Protein AF-A0A3M1EUX2-F1 (afdb_monomer_lite)

Structure (mmCIF, N/CA/C/O backbone):
data_AF-A0A3M1EUX2-F1
#
_entry.id   AF-A0A3M1EUX2-F1
#
loop_
_atom_site.group_PDB
_atom_site.id
_atom_site.type_symbol
_atom_site.label_atom_id
_atom_site.label_alt_id
_atom_site.label_comp_id
_atom_site.label_asym_id
_atom_site.label_entity_id
_atom_site.label_seq_id
_atom_site.pdbx_PDB_ins_code
_atom_site.Cartn_x
_atom_site.Cartn_y
_atom_site.Cartn_z
_atom_site.occupancy
_atom_site.B_iso_or_equiv
_atom_site.auth_seq_id
_atom_site.auth_comp_id
_atom_site.auth_asym_id
_atom_site.auth_atom_id
_atom_site.pdbx_PDB_model_num
ATOM 1 N N . PRO A 1 1 ? -16.043 1.980 -16.896 1.00 49.72 1 PRO A N 1
ATOM 2 C CA . PRO A 1 1 ? -15.444 1.848 -15.541 1.00 49.72 1 PRO A CA 1
ATOM 3 C C . PRO A 1 1 ? -15.879 3.029 -14.653 1.00 49.72 1 PRO A C 1
ATOM 5 O O . PRO A 1 1 ? -15.542 4.163 -14.964 1.00 49.72 1 PRO A O 1
ATOM 8 N N . GLY A 1 2 ? -16.741 2.784 -13.657 1.00 65.06 2 GLY A N 1
ATOM 9 C CA . GLY A 1 2 ? -17.619 3.821 -13.081 1.00 65.06 2 GLY A CA 1
ATOM 10 C C . GLY A 1 2 ? -17.252 4.388 -11.704 1.00 65.06 2 GLY A C 1
ATOM 11 O O . GLY A 1 2 ? -17.966 5.261 -11.226 1.00 65.06 2 GLY A O 1
ATOM 12 N N . MET A 1 3 ? -16.179 3.926 -11.053 1.00 67.62 3 MET A N 1
ATOM 13 C CA . MET A 1 3 ? -15.786 4.402 -9.718 1.00 67.62 3 MET A CA 1
ATOM 14 C C . MET A 1 3 ? -14.346 4.917 -9.729 1.00 67.62 3 MET A C 1
ATOM 16 O O . MET A 1 3 ? -13.451 4.255 -10.252 1.00 67.62 3 MET A O 1
ATOM 20 N N . LYS A 1 4 ? -14.127 6.103 -9.150 1.00 73.19 4 LYS A N 1
ATOM 21 C CA . LYS A 1 4 ? -12.792 6.677 -8.936 1.00 73.19 4 LYS A CA 1
ATOM 22 C C . LYS A 1 4 ? -12.108 5.965 -7.765 1.00 73.19 4 LYS A C 1
ATOM 24 O O . LYS A 1 4 ? -12.774 5.650 -6.780 1.00 73.19 4 LYS A O 1
ATOM 29 N N . GLY A 1 5 ? -10.790 5.768 -7.836 1.00 73.50 5 GLY A N 1
ATOM 30 C CA . GLY A 1 5 ? -10.021 5.106 -6.770 1.00 73.50 5 GLY A CA 1
ATOM 31 C C . GLY A 1 5 ? -10.184 5.765 -5.393 1.00 73.50 5 GLY A C 1
ATOM 32 O O . GLY A 1 5 ? -10.262 5.073 -4.386 1.00 73.50 5 GLY A O 1
ATOM 33 N N . THR A 1 6 ? -10.352 7.087 -5.350 1.00 74.00 6 THR A N 1
ATOM 34 C CA . THR A 1 6 ? -10.600 7.846 -4.113 1.00 74.00 6 THR A CA 1
ATOM 35 C C . THR A 1 6 ? -11.945 7.526 -3.455 1.00 74.00 6 THR A C 1
ATOM 37 O O . THR A 1 6 ? -12.022 7.445 -2.233 1.00 74.00 6 THR A O 1
ATOM 40 N N . GLU A 1 7 ? -13.002 7.286 -4.237 1.00 79.62 7 GLU A N 1
ATOM 41 C CA . GLU A 1 7 ? -14.322 6.922 -3.701 1.00 79.62 7 GLU A CA 1
ATOM 42 C C . GLU A 1 7 ? -14.318 5.500 -3.125 1.00 79.62 7 GLU A C 1
ATOM 44 O O . GLU A 1 7 ? -14.947 5.247 -2.098 1.00 79.62 7 GLU A O 1
ATOM 49 N N . LEU A 1 8 ? -13.564 4.581 -3.739 1.00 83.12 8 LEU A N 1
ATOM 50 C CA . LEU A 1 8 ? -13.353 3.244 -3.185 1.00 83.12 8 LEU A CA 1
ATOM 51 C C . LEU A 1 8 ? -12.646 3.318 -1.828 1.00 83.12 8 LEU A C 1
ATOM 53 O O . LEU A 1 8 ? -13.086 2.676 -0.878 1.00 83.12 8 LEU A O 1
ATOM 57 N N . VAL A 1 9 ? -11.584 4.120 -1.724 1.00 81.69 9 VAL A N 1
ATOM 58 C CA . VAL A 1 9 ? -10.848 4.288 -0.465 1.00 81.69 9 VAL A CA 1
ATOM 59 C C . VAL A 1 9 ? -11.731 4.890 0.619 1.00 81.69 9 VAL A C 1
ATOM 61 O O . VAL A 1 9 ? -11.723 4.389 1.741 1.00 81.69 9 VAL A O 1
ATOM 64 N N . ARG A 1 10 ? -12.534 5.909 0.285 1.00 82.69 10 ARG A N 1
ATOM 65 C CA . ARG A 1 10 ? -13.480 6.519 1.228 1.00 82.69 10 ARG A CA 1
ATOM 66 C C . ARG A 1 10 ? -14.410 5.462 1.828 1.00 82.69 10 ARG A C 1
ATOM 68 O O . ARG A 1 10 ? -14.465 5.332 3.045 1.00 82.69 10 ARG A O 1
ATOM 75 N N . ARG A 1 11 ? -15.050 4.648 0.981 1.00 87.25 11 ARG A N 1
ATOM 76 C CA . ARG A 1 11 ? -15.944 3.562 1.421 1.00 87.25 11 ARG A CA 1
ATOM 77 C C . ARG A 1 11 ? -15.218 2.483 2.215 1.00 87.25 11 ARG A C 1
ATOM 79 O O . ARG A 1 11 ? -15.750 1.975 3.193 1.00 87.25 11 ARG A O 1
ATOM 86 N N . LEU A 1 12 ? -14.005 2.125 1.805 1.00 85.06 12 LEU A N 1
ATOM 87 C CA . LEU A 1 12 ? -13.213 1.111 2.493 1.00 85.06 12 LEU A CA 1
ATOM 88 C C . LEU A 1 12 ? -12.824 1.572 3.900 1.00 85.06 12 LEU A C 1
ATOM 90 O O . LEU A 1 12 ? -12.902 0.780 4.830 1.00 85.06 12 LEU A O 1
ATOM 94 N N . LYS A 1 13 ? -12.481 2.852 4.077 1.00 81.56 13 LYS A N 1
ATOM 95 C CA . LYS A 1 13 ? -12.184 3.442 5.389 1.00 81.56 13 LYS A CA 1
ATOM 96 C C . LYS A 1 13 ? -13.412 3.564 6.295 1.00 81.56 13 LYS A C 1
ATOM 98 O O . LYS A 1 13 ? -13.242 3.534 7.508 1.00 81.56 13 LYS A O 1
ATOM 103 N N . GLU A 1 14 ? -14.621 3.665 5.738 1.00 88.38 14 GLU A N 1
ATOM 104 C CA . GLU A 1 14 ? -15.869 3.620 6.520 1.00 88.38 14 GLU A CA 1
ATOM 105 C C . GLU A 1 14 ? -16.130 2.230 7.125 1.00 88.38 14 GLU A C 1
ATOM 107 O O . GLU A 1 14 ? -16.721 2.135 8.196 1.00 88.38 14 GLU A O 1
ATOM 112 N N . ILE A 1 15 ? -15.689 1.159 6.454 1.00 92.00 15 ILE A N 1
ATOM 113 C CA . ILE A 1 15 ? -15.945 -0.230 6.872 1.00 92.00 15 ILE A CA 1
ATOM 114 C C . ILE A 1 15 ? -14.756 -0.808 7.658 1.00 92.00 15 ILE A C 1
ATOM 116 O O . ILE A 1 15 ? -14.948 -1.474 8.670 1.00 92.00 15 ILE A O 1
ATOM 120 N N . HIS A 1 16 ? -13.535 -0.540 7.198 1.00 86.19 16 HIS A N 1
ATOM 121 C CA . HIS A 1 16 ? -12.277 -1.035 7.755 1.00 86.19 16 HIS A CA 1
ATOM 122 C C . HIS A 1 16 ? -11.253 0.107 7.846 1.00 86.19 16 HIS A C 1
ATOM 124 O O . HIS A 1 16 ? -10.350 0.207 6.999 1.00 86.19 16 HIS A O 1
ATOM 130 N N . PRO A 1 17 ? -11.373 0.998 8.848 1.00 82.50 17 PRO A N 1
ATOM 131 C CA . PRO A 1 17 ? -10.479 2.146 9.011 1.00 82.50 17 PRO A CA 1
ATOM 132 C C . PRO A 1 17 ? -9.000 1.747 9.155 1.00 82.50 17 PRO A C 1
ATOM 134 O O . PRO A 1 17 ? -8.118 2.515 8.760 1.00 82.50 17 PRO A O 1
ATOM 137 N N . GLU A 1 18 ? -8.724 0.536 9.644 1.00 82.50 18 GLU A N 1
ATOM 138 C CA . GLU A 1 18 ? -7.396 -0.061 9.802 1.00 82.50 18 GLU A CA 1
ATOM 139 C C . GLU A 1 18 ? -6.737 -0.516 8.494 1.00 82.50 18 GLU A C 1
ATOM 141 O O . GLU A 1 18 ? -5.551 -0.851 8.495 1.00 82.50 18 GLU A O 1
ATOM 146 N N . THR A 1 19 ? -7.482 -0.550 7.383 1.00 84.50 19 THR A N 1
ATOM 147 C CA . THR A 1 19 ? -6.930 -0.983 6.097 1.00 84.50 19 THR A CA 1
ATOM 148 C C . THR A 1 19 ? -5.948 0.053 5.578 1.00 84.50 19 THR A C 1
ATOM 150 O O . THR A 1 19 ? -6.309 1.211 5.346 1.00 84.50 19 THR A O 1
ATOM 153 N N . GLU A 1 20 ? -4.706 -0.361 5.363 1.00 85.00 20 GLU A N 1
ATOM 154 C CA . GLU A 1 20 ? -3.702 0.492 4.748 1.00 85.00 20 GLU A CA 1
ATOM 155 C C . GLU A 1 20 ? -3.878 0.569 3.227 1.00 85.00 20 GLU A C 1
ATOM 157 O O . GLU A 1 20 ? -4.224 -0.411 2.567 1.00 85.00 20 GLU A O 1
ATOM 162 N N . ILE A 1 21 ? -3.611 1.748 2.666 1.00 83.50 21 ILE A N 1
ATOM 163 C CA . ILE A 1 21 ? -3.859 2.060 1.258 1.00 83.50 21 ILE A CA 1
ATOM 164 C C . ILE A 1 21 ? -2.542 2.426 0.577 1.00 83.50 21 ILE A C 1
ATOM 166 O O . ILE A 1 21 ? -1.780 3.246 1.089 1.00 83.50 21 ILE A O 1
ATOM 170 N N . LEU A 1 22 ? -2.294 1.834 -0.593 1.00 85.56 22 LEU A N 1
ATOM 171 C CA . LEU A 1 22 ? -1.203 2.193 -1.495 1.00 85.56 22 LEU A CA 1
ATOM 172 C C . LEU A 1 22 ? -1.800 2.595 -2.847 1.00 85.56 22 LEU A C 1
ATOM 174 O O . LEU A 1 22 ? -2.353 1.760 -3.562 1.00 85.56 22 LEU A O 1
ATOM 178 N N . TYR A 1 23 ? -1.690 3.874 -3.192 1.00 81.12 23 TYR A N 1
ATOM 179 C CA . TYR A 1 23 ? -2.158 4.406 -4.467 1.00 81.12 23 TYR A CA 1
ATOM 180 C C . TYR A 1 23 ? -1.160 4.111 -5.589 1.00 81.12 23 TYR A C 1
ATOM 182 O O . TYR A 1 23 ? 0.053 4.140 -5.391 1.00 81.12 23 TYR A O 1
ATOM 190 N N . MET A 1 24 ? -1.670 3.863 -6.792 1.00 82.00 24 MET A N 1
ATOM 191 C CA . MET A 1 24 ? -0.860 3.718 -8.001 1.00 82.00 24 MET A CA 1
ATOM 192 C C . MET A 1 24 ? -1.154 4.900 -8.917 1.00 82.00 24 MET A C 1
ATOM 194 O O . MET A 1 24 ? -2.285 5.035 -9.379 1.00 82.00 24 MET A O 1
ATOM 198 N N . SER A 1 25 ? -0.162 5.754 -9.165 1.00 69.38 25 SER A N 1
ATOM 199 C CA . SER A 1 25 ? -0.305 6.890 -10.077 1.00 69.38 25 SER A CA 1
ATOM 200 C C . SER A 1 25 ? 0.341 6.581 -11.428 1.00 69.38 25 SER A C 1
ATOM 202 O O . SER A 1 25 ? 1.479 6.116 -11.514 1.00 69.38 25 SER A O 1
ATOM 204 N N . GLY A 1 26 ? -0.406 6.837 -12.501 1.00 63.34 26 GLY A N 1
ATOM 205 C CA . GLY A 1 26 ? 0.132 6.922 -13.857 1.00 63.34 26 GLY A CA 1
ATOM 206 C C . GLY A 1 26 ? 0.456 8.372 -14.227 1.00 63.34 26 GLY A C 1
ATOM 207 O O . GLY A 1 26 ? 0.012 9.307 -13.559 1.00 63.34 26 GLY A O 1
ATOM 208 N N . TYR A 1 27 ? 1.166 8.567 -15.341 1.00 47.75 27 TYR A N 1
ATOM 209 C CA . TYR A 1 27 ? 1.573 9.879 -15.882 1.00 47.75 27 TYR A CA 1
ATOM 210 C C . TYR A 1 27 ? 0.442 10.929 -15.999 1.00 47.75 27 TYR A C 1
ATOM 212 O O . TYR A 1 27 ? 0.727 12.122 -16.056 1.00 47.75 27 TYR A O 1
ATOM 220 N N . ALA A 1 28 ? -0.828 10.510 -16.026 1.00 48.16 28 ALA A N 1
ATOM 221 C CA . ALA A 1 28 ? -1.994 11.379 -1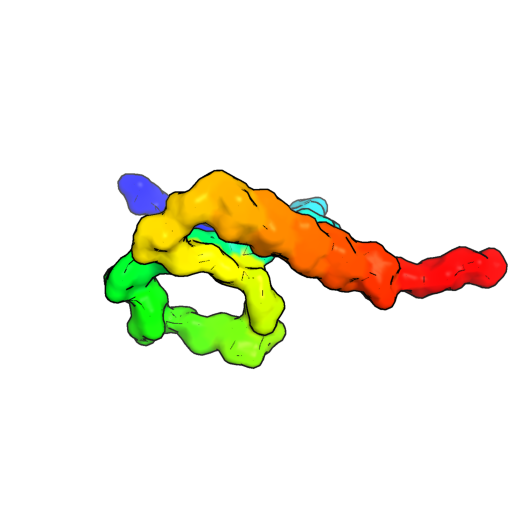6.202 1.00 48.16 28 ALA A CA 1
ATOM 222 C C . ALA A 1 28 ? -2.670 11.850 -14.896 1.00 48.16 28 ALA A C 1
ATOM 224 O O . ALA A 1 28 ? -3.532 12.721 -14.957 1.00 48.16 28 ALA A O 1
ATOM 225 N N . ASP A 1 29 ? -2.305 11.305 -13.729 1.00 53.91 29 ASP A N 1
ATOM 226 C CA . ASP A 1 29 ? -3.053 11.527 -12.472 1.00 53.91 29 ASP A CA 1
ATOM 227 C C . ASP A 1 29 ? -2.427 12.605 -11.562 1.00 53.91 29 ASP A C 1
ATOM 229 O O . ASP A 1 29 ? -2.959 12.953 -10.511 1.00 53.91 29 ASP A O 1
ATOM 233 N N . ARG A 1 30 ? -1.294 13.190 -11.979 1.00 52.47 30 ARG A N 1
ATOM 234 C CA . ARG A 1 30 ? -0.514 14.147 -11.168 1.00 52.47 30 ARG A CA 1
ATOM 235 C C . ARG A 1 30 ? -1.196 15.501 -10.938 1.00 52.47 30 ARG A C 1
ATOM 237 O O . ARG A 1 30 ? -0.690 16.299 -10.158 1.00 52.47 30 ARG A O 1
ATOM 244 N N . SER A 1 31 ? -2.296 15.787 -11.629 1.00 47.81 31 SER A N 1
ATOM 245 C CA . SER A 1 31 ? -2.911 17.118 -11.696 1.00 47.81 31 SER A CA 1
ATOM 246 C C . SER A 1 31 ? -4.088 17.339 -10.739 1.00 47.81 31 SER A C 1
ATOM 248 O O . SER A 1 31 ? -4.539 18.475 -10.620 1.00 47.81 31 SER A O 1
ATOM 250 N N . GLY A 1 32 ? -4.604 16.304 -10.067 1.00 48.59 32 GLY A N 1
ATOM 251 C CA . GLY A 1 32 ? -5.905 16.403 -9.385 1.00 48.59 32 GLY A CA 1
ATOM 252 C C . GLY A 1 32 ? -5.918 16.222 -7.871 1.00 48.59 32 GLY A C 1
ATOM 253 O O . GLY A 1 32 ? -6.884 16.628 -7.229 1.00 48.59 32 GLY A O 1
ATOM 254 N N . ALA A 1 33 ? -4.894 15.609 -7.287 1.00 51.09 33 ALA A N 1
ATOM 255 C CA . ALA A 1 33 ? -4.916 15.260 -5.876 1.00 51.09 33 ALA A CA 1
ATOM 256 C C . ALA A 1 33 ? -3.621 15.708 -5.206 1.00 51.09 33 ALA A C 1
ATOM 258 O O . ALA A 1 33 ? -2.593 15.035 -5.271 1.00 51.09 33 ALA A O 1
ATOM 259 N N . SER A 1 34 ? -3.684 16.861 -4.541 1.00 46.53 34 SER A N 1
ATOM 260 C CA . SER A 1 34 ? -2.718 17.235 -3.514 1.00 46.53 34 SER A CA 1
ATOM 261 C C . SER A 1 34 ? -2.831 16.230 -2.363 1.00 46.53 34 SER A C 1
ATOM 263 O O . SER A 1 34 ? -3.499 16.468 -1.363 1.00 46.53 34 SER A O 1
ATOM 265 N N . PHE A 1 35 ? -2.177 15.077 -2.508 1.00 53.34 35 PHE A N 1
ATOM 266 C CA . PHE A 1 35 ? -1.966 14.074 -1.457 1.00 53.34 35 PHE A CA 1
ATOM 267 C C . PHE A 1 35 ? -0.908 14.542 -0.436 1.00 53.34 35 PHE A C 1
ATOM 269 O O . PHE A 1 35 ? -0.201 13.732 0.161 1.00 53.34 35 PHE A O 1
ATOM 276 N N . GLU A 1 36 ? -0.774 15.855 -0.224 1.00 45.88 36 GLU A N 1
ATOM 277 C CA . GLU A 1 36 ? 0.247 16.473 0.635 1.00 45.88 36 GLU A CA 1
ATOM 278 C C . GLU A 1 36 ? 0.104 16.097 2.122 1.00 45.88 36 GLU A C 1
ATOM 280 O O . GLU A 1 36 ? 1.014 16.348 2.906 1.00 45.88 36 GLU A O 1
ATOM 285 N N . GLY A 1 37 ? -0.983 15.421 2.512 1.00 44.91 37 GLY A N 1
ATOM 286 C CA . GLY A 1 37 ? -1.161 14.850 3.852 1.00 44.91 37 GLY A CA 1
ATOM 287 C C . GLY A 1 37 ? -0.827 13.356 3.993 1.00 44.91 37 GLY A C 1
ATOM 288 O O . GLY A 1 37 ? -0.667 12.883 5.113 1.00 44.91 37 GLY A O 1
ATOM 289 N N . GLU A 1 38 ? -0.701 12.596 2.897 1.00 51.66 38 GLU A N 1
ATOM 290 C CA . GLU A 1 38 ? -0.590 11.122 2.914 1.00 51.66 38 GLU A CA 1
ATOM 291 C C . GLU A 1 38 ? 0.786 10.630 2.445 1.00 51.66 38 GLU A C 1
ATOM 293 O O . GLU A 1 38 ? 0.910 9.753 1.582 1.00 51.66 38 GLU A O 1
ATOM 298 N N . GLY A 1 39 ? 1.842 11.221 3.011 1.00 53.66 39 GLY A N 1
ATOM 299 C CA . GLY A 1 39 ? 3.228 10.871 2.712 1.00 53.66 39 GLY A CA 1
ATOM 300 C C . GLY A 1 39 ? 3.451 9.360 2.532 1.00 53.66 39 GLY A C 1
ATOM 301 O O . GLY A 1 39 ? 2.995 8.539 3.323 1.00 53.66 39 GLY A O 1
ATOM 302 N N . LYS A 1 40 ? 4.196 9.002 1.478 1.00 55.53 40 LYS A N 1
ATOM 303 C CA . LYS A 1 40 ? 4.695 7.646 1.159 1.00 55.53 40 LYS A CA 1
ATOM 304 C C . LYS A 1 40 ? 3.663 6.586 0.734 1.00 55.53 40 LYS A C 1
ATOM 306 O O . LYS A 1 40 ? 4.084 5.486 0.385 1.00 55.53 40 LYS A O 1
ATOM 311 N N . ARG A 1 41 ? 2.362 6.884 0.672 1.00 74.12 41 ARG A N 1
ATOM 312 C CA . ARG A 1 41 ? 1.320 5.919 0.252 1.00 74.12 41 ARG A CA 1
ATOM 313 C C . ARG A 1 41 ? 1.086 5.854 -1.260 1.00 74.12 41 ARG A C 1
ATOM 315 O O . ARG A 1 41 ? -0.037 5.626 -1.697 1.00 74.12 41 ARG A O 1
ATOM 322 N N . TRP A 1 42 ? 2.116 6.030 -2.084 1.00 77.56 42 TRP A N 1
ATOM 323 C CA . TRP A 1 42 ? 1.964 5.932 -3.537 1.00 77.56 42 TRP A CA 1
ATOM 324 C C . TRP A 1 42 ? 3.141 5.244 -4.227 1.00 77.56 42 TRP A C 1
ATOM 326 O O . TRP A 1 42 ? 4.267 5.222 -3.724 1.00 77.56 42 TRP A O 1
ATOM 336 N N . ILE A 1 43 ? 2.862 4.683 -5.402 1.00 83.12 43 ILE A N 1
ATOM 337 C CA . ILE A 1 43 ? 3.847 4.114 -6.316 1.00 83.12 43 ILE A CA 1
ATOM 338 C C . ILE A 1 43 ? 3.564 4.599 -7.742 1.00 83.12 43 ILE A C 1
ATOM 340 O O . ILE A 1 43 ? 2.435 4.522 -8.227 1.00 83.12 43 ILE A O 1
ATOM 344 N N . GLU A 1 44 ? 4.588 5.143 -8.395 1.00 82.00 44 GLU A N 1
ATOM 345 C CA . GLU A 1 44 ? 4.497 5.643 -9.771 1.00 82.00 44 GLU A CA 1
ATOM 346 C C . GLU A 1 44 ? 4.706 4.498 -10.760 1.00 82.00 44 GLU A C 1
ATOM 348 O O . GLU A 1 44 ? 5.578 3.648 -10.574 1.00 82.00 44 GLU A O 1
ATOM 353 N N . GLN A 1 45 ? 3.888 4.469 -11.807 1.00 80.31 45 GLN A N 1
ATOM 354 C CA . GLN A 1 45 ? 4.045 3.539 -12.917 1.00 80.31 45 GLN A CA 1
ATOM 355 C C . GLN A 1 45 ? 4.979 4.112 -14.001 1.00 80.31 45 GLN A C 1
ATOM 357 O O . GLN A 1 45 ? 4.844 5.285 -14.349 1.00 80.31 45 GLN A O 1
ATOM 362 N N . PRO A 1 46 ? 5.841 3.283 -14.625 1.00 88.06 46 PRO A N 1
ATOM 363 C CA . PRO A 1 46 ? 6.040 1.856 -14.359 1.00 88.06 46 PRO A CA 1
ATOM 364 C C .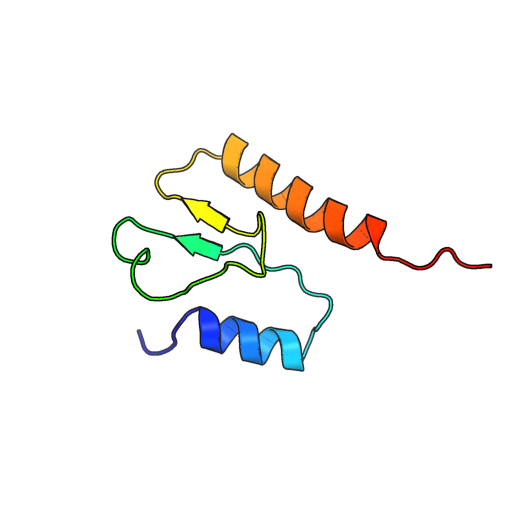 PRO A 1 46 ? 6.880 1.606 -13.095 1.00 88.06 46 PRO A C 1
ATOM 366 O O . PRO A 1 46 ? 7.821 2.337 -12.805 1.00 88.06 46 PRO A O 1
ATOM 369 N N . PHE A 1 47 ? 6.583 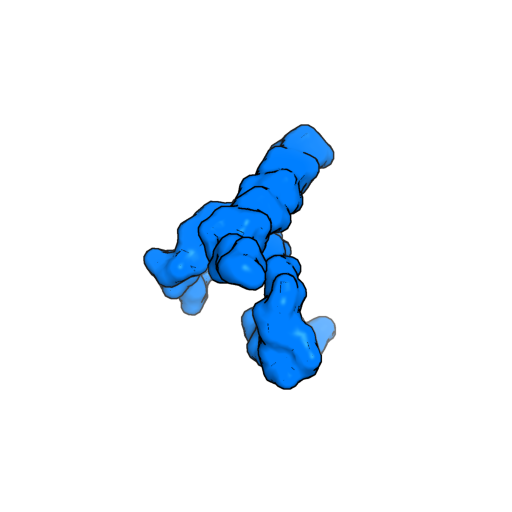0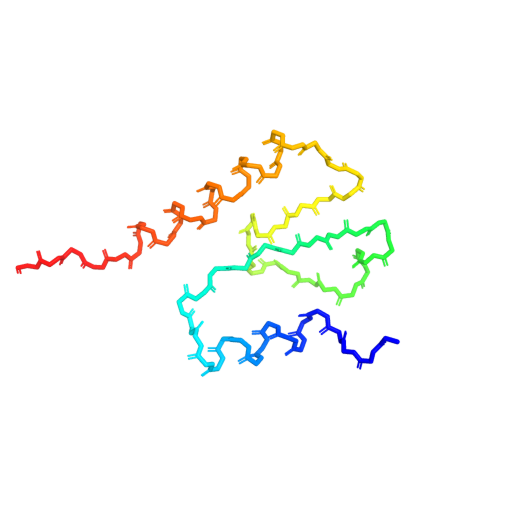.519 -12.379 1.00 85.62 47 PHE A N 1
ATOM 370 C CA . PHE A 1 47 ? 7.339 0.094 -11.198 1.00 85.62 47 PHE A CA 1
ATOM 371 C C . PHE A 1 47 ? 7.792 -1.361 -11.301 1.00 85.62 47 PHE A C 1
ATOM 373 O O . PHE A 1 47 ? 7.206 -2.172 -12.017 1.00 85.62 47 PHE A O 1
ATOM 380 N N . THR A 1 48 ? 8.828 -1.703 -10.536 1.00 90.94 48 THR A N 1
ATOM 381 C CA . THR A 1 48 ? 9.295 -3.088 -10.398 1.00 90.94 48 THR A CA 1
ATOM 382 C C . THR A 1 48 ? 8.595 -3.791 -9.235 1.00 90.94 48 THR A C 1
ATOM 384 O O . THR A 1 48 ? 8.113 -3.149 -8.298 1.00 90.94 48 THR A O 1
ATOM 387 N N . THR A 1 49 ? 8.604 -5.127 -9.235 1.00 92.62 49 THR A N 1
ATOM 388 C CA . THR A 1 49 ? 8.135 -5.930 -8.092 1.00 92.62 49 THR A CA 1
ATOM 389 C C . THR A 1 49 ? 8.886 -5.585 -6.805 1.00 92.62 49 THR A C 1
ATOM 391 O O . THR A 1 49 ? 8.277 -5.528 -5.740 1.00 92.62 49 THR A O 1
ATOM 394 N N . ALA A 1 50 ? 10.191 -5.304 -6.890 1.00 93.06 50 ALA A N 1
ATOM 395 C CA . ALA A 1 50 ? 10.992 -4.907 -5.734 1.00 93.06 50 ALA A CA 1
ATOM 396 C C . ALA A 1 50 ? 10.491 -3.584 -5.132 1.00 93.06 50 ALA A C 1
ATOM 398 O O . ALA A 1 50 ? 10.296 -3.494 -3.921 1.00 93.06 50 ALA A O 1
ATOM 399 N N . THR A 1 51 ? 10.195 -2.597 -5.982 1.00 88.94 51 THR A N 1
ATOM 400 C CA . THR A 1 51 ? 9.631 -1.307 -5.563 1.00 88.94 51 THR A CA 1
ATOM 401 C C . THR A 1 51 ? 8.250 -1.479 -4.928 1.00 88.94 51 THR A C 1
ATOM 403 O O . THR A 1 51 ? 7.977 -0.883 -3.890 1.00 88.94 51 THR A O 1
ATOM 406 N N . LEU A 1 52 ? 7.390 -2.332 -5.497 1.00 89.81 52 LEU A N 1
ATOM 407 C CA . LEU A 1 52 ? 6.074 -2.626 -4.922 1.00 89.81 52 LEU A CA 1
ATOM 408 C C . LEU A 1 52 ? 6.190 -3.243 -3.522 1.00 89.81 52 LEU A C 1
ATOM 410 O O . LEU A 1 52 ? 5.536 -2.783 -2.587 1.00 89.81 52 LEU A O 1
ATOM 414 N N . LEU A 1 53 ? 7.051 -4.250 -3.362 1.00 92.00 53 LEU A N 1
ATOM 415 C CA . LEU A 1 53 ? 7.279 -4.907 -2.074 1.00 92.00 53 LEU A CA 1
ATOM 416 C C . LEU A 1 53 ? 7.842 -3.944 -1.025 1.00 92.00 53 LEU A C 1
ATOM 418 O O . LEU A 1 53 ? 7.427 -3.989 0.132 1.00 92.00 53 LEU A O 1
ATOM 422 N N . GLU A 1 54 ? 8.765 -3.063 -1.414 1.00 90.19 54 GLU A N 1
ATOM 423 C CA . GLU A 1 54 ? 9.303 -2.038 -0.519 1.00 90.19 54 GLU A CA 1
ATOM 424 C C . GLU A 1 54 ? 8.203 -1.091 -0.025 1.00 90.19 54 GLU A C 1
ATOM 426 O O . GLU A 1 54 ? 8.093 -0.848 1.178 1.00 90.19 54 GLU A O 1
ATOM 431 N N . ARG A 1 55 ? 7.342 -0.608 -0.929 1.00 86.94 55 ARG A N 1
ATOM 432 C CA . ARG A 1 55 ? 6.236 0.290 -0.568 1.00 86.94 55 ARG A CA 1
ATOM 433 C C . ARG A 1 55 ? 5.215 -0.385 0.335 1.00 86.94 55 ARG A C 1
ATOM 435 O O . ARG A 1 55 ? 4.831 0.206 1.340 1.00 86.94 55 ARG A O 1
ATOM 442 N N . ILE A 1 56 ? 4.843 -1.633 0.047 1.00 88.62 56 ILE A N 1
ATOM 443 C CA . ILE A 1 56 ? 3.949 -2.414 0.914 1.00 88.62 56 ILE A CA 1
ATOM 444 C C . ILE A 1 56 ? 4.535 -2.521 2.328 1.00 88.62 56 ILE A C 1
ATOM 446 O O . ILE A 1 56 ? 3.838 -2.251 3.303 1.00 88.62 56 ILE A O 1
ATOM 450 N N . ARG A 1 57 ? 5.829 -2.846 2.459 1.00 89.44 57 ARG A N 1
ATOM 451 C CA . ARG A 1 57 ? 6.492 -2.9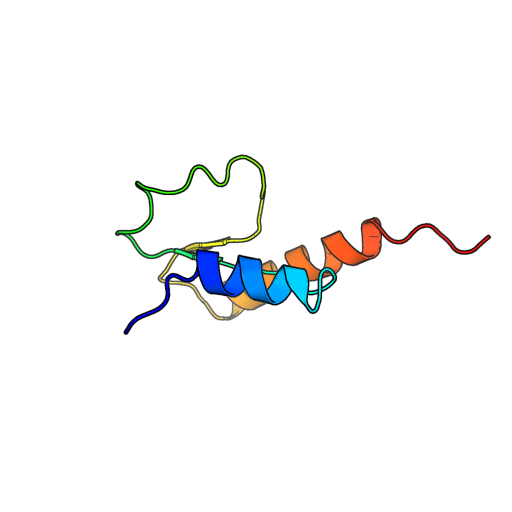26 3.771 1.00 89.44 57 ARG A CA 1
ATOM 452 C C . ARG A 1 57 ? 6.484 -1.588 4.509 1.00 89.44 57 ARG A C 1
ATOM 454 O O . ARG A 1 57 ? 6.205 -1.572 5.701 1.00 89.44 57 ARG A O 1
ATOM 461 N N . GLN A 1 58 ? 6.762 -0.479 3.824 1.00 86.06 58 GLN A N 1
ATOM 462 C CA . GLN A 1 58 ? 6.755 0.859 4.434 1.00 86.06 58 GLN A CA 1
ATOM 463 C C . GLN A 1 58 ? 5.369 1.255 4.951 1.00 86.06 58 GLN A C 1
ATOM 465 O O . GLN A 1 58 ? 5.243 1.805 6.047 1.00 86.06 58 GLN A O 1
ATOM 470 N N . VAL A 1 59 ? 4.333 0.954 4.173 1.00 84.25 59 VAL A N 1
ATOM 471 C CA . VAL A 1 59 ? 2.944 1.234 4.529 1.00 84.25 59 VAL A CA 1
ATOM 472 C C . VAL A 1 59 ? 2.527 0.408 5.753 1.00 84.25 59 VAL A C 1
ATOM 474 O O . VAL A 1 59 ? 2.042 0.962 6.736 1.00 84.25 59 VAL A O 1
ATOM 477 N N . LEU A 1 60 ? 2.828 -0.892 5.762 1.00 85.56 60 LEU A N 1
ATOM 478 C CA . LEU A 1 60 ? 2.513 -1.767 6.895 1.00 85.56 60 LEU A CA 1
ATOM 479 C C . LEU A 1 60 ? 3.329 -1.444 8.160 1.00 85.56 60 LEU A C 1
ATOM 481 O O . LEU A 1 60 ? 2.790 -1.511 9.260 1.00 85.56 60 LEU A O 1
ATOM 485 N N . ALA A 1 61 ? 4.598 -1.047 8.027 1.00 82.94 61 ALA A N 1
ATOM 486 C CA . ALA A 1 61 ? 5.439 -0.665 9.166 1.00 82.94 61 ALA A CA 1
ATOM 487 C C . ALA A 1 61 ? 4.954 0.624 9.854 1.00 82.94 61 ALA A C 1
ATOM 489 O O . ALA A 1 61 ? 5.088 0.770 11.067 1.00 82.94 61 ALA A O 1
ATOM 490 N N . THR A 1 62 ? 4.361 1.546 9.090 1.00 70.94 62 THR A N 1
ATOM 491 C CA . THR A 1 62 ? 3.805 2.798 9.628 1.00 70.94 62 THR A CA 1
ATOM 492 C C . THR A 1 62 ? 2.595 2.534 10.534 1.00 70.94 62 THR A C 1
ATOM 494 O O . THR A 1 62 ? 2.404 3.250 11.514 1.00 70.94 62 THR A O 1
ATOM 497 N N . ARG A 1 63 ? 1.825 1.466 10.271 1.00 68.38 63 ARG A N 1
ATOM 498 C CA . ARG A 1 63 ? 0.722 1.010 11.135 1.00 68.38 63 ARG A CA 1
ATOM 499 C C . ARG A 1 63 ? 1.229 0.495 12.486 1.00 68.38 63 ARG A C 1
ATOM 501 O O . ARG A 1 63 ? 0.694 0.891 13.514 1.00 68.38 63 ARG A O 1
ATOM 508 N N . SER A 1 64 ? 2.280 -0.327 12.491 1.00 60.50 64 SER A N 1
ATOM 509 C CA . SER A 1 64 ? 2.836 -0.912 13.725 1.00 60.50 64 SER A CA 1
ATOM 510 C C . SER A 1 64 ? 3.469 0.116 14.667 1.00 60.50 64 SER A C 1
ATOM 512 O O . SER A 1 64 ? 3.516 -0.106 15.870 1.00 60.50 64 SER A O 1
ATOM 514 N N . ALA A 1 65 ? 3.937 1.256 14.151 1.00 59.06 65 ALA A N 1
ATOM 515 C CA . ALA A 1 65 ? 4.475 2.335 14.982 1.00 59.06 65 ALA A CA 1
ATOM 516 C C . ALA A 1 65 ? 3.392 3.158 15.710 1.00 59.06 65 ALA A C 1
ATOM 518 O O . ALA A 1 65 ? 3.729 3.959 16.578 1.00 59.06 65 ALA A O 1
ATOM 519 N N . ASN A 1 66 ? 2.114 2.987 15.353 1.00 53.88 66 ASN A N 1
ATOM 520 C CA . ASN A 1 66 ? 0.991 3.752 15.901 1.00 53.88 66 ASN A CA 1
ATOM 521 C C . ASN A 1 66 ? 0.071 2.911 16.809 1.00 53.88 66 ASN A C 1
ATOM 523 O O . ASN A 1 66 ? -1.003 3.375 17.190 1.00 53.88 66 ASN A O 1
ATOM 527 N N . GLU A 1 67 ? 0.459 1.678 17.152 1.00 54.56 67 GLU A N 1
ATOM 528 C CA . GLU A 1 67 ? -0.238 0.893 18.174 1.00 54.56 67 GLU A CA 1
ATOM 529 C C . GLU A 1 67 ? 0.197 1.385 19.567 1.00 54.56 67 GLU A C 1
ATOM 531 O O . GLU A 1 67 ? 1.389 1.321 19.887 1.00 54.56 67 GLU A O 1
ATOM 536 N N . PRO A 1 68 ? -0.720 1.905 20.410 1.00 51.97 68 PRO A N 1
ATOM 537 C CA . PRO A 1 68 ? -0.380 2.214 21.789 1.00 51.97 68 PRO A CA 1
ATOM 538 C C . PRO A 1 68 ? 0.012 0.907 22.481 1.00 51.97 68 PRO A C 1
ATOM 540 O O . PRO A 1 68 ? -0.759 -0.052 22.499 1.00 51.97 68 PRO A O 1
ATOM 543 N N . SER A 1 69 ? 1.236 0.874 23.013 1.00 46.28 69 SER A N 1
ATOM 544 C CA . SER A 1 69 ? 1.757 -0.234 23.813 1.00 46.28 69 SER A CA 1
ATOM 545 C C . SER A 1 69 ? 0.701 -0.670 24.838 1.00 46.28 69 SER A C 1
ATOM 547 O O . SER A 1 69 ? 0.199 0.196 25.562 1.00 46.28 69 SER A O 1
ATOM 549 N N . PRO A 1 70 ? 0.349 -1.965 24.931 1.00 54.50 70 PRO A N 1
ATOM 550 C CA . PRO A 1 70 ? -0.478 -2.432 26.031 1.00 54.50 70 PRO A CA 1
ATOM 551 C C . PRO A 1 70 ? 0.327 -2.223 27.318 1.00 54.50 70 PRO A C 1
ATOM 553 O O . PRO A 1 70 ? 1.463 -2.694 27.428 1.00 54.50 70 PRO A O 1
ATOM 556 N N . GLY A 1 71 ? -0.225 -1.413 28.221 1.00 49.25 71 GLY A N 1
ATOM 557 C CA . GLY A 1 71 ? 0.224 -1.329 29.610 1.00 49.25 71 GLY A CA 1
ATOM 558 C C . GLY A 1 71 ? -0.213 -2.544 30.411 1.00 49.25 71 GLY A C 1
ATOM 559 O O . GLY A 1 71 ? -1.148 -3.245 29.958 1.00 49.25 71 GLY A O 1
#

Foldseek 3Di:
DPDDPVVVVVVCCVVCVLDFAAAEDEPPPPPDDPPVPVPLRYDYPPDDPVSVVVSVVVRVVVSVVPDDPDD

Radius of gyration: 14.01 Å; chains: 1; bounding box: 29×23×46 Å

Sequence (71 aa):
PGMKGTELVRRLKEIHPETEILYMSGYADRSGASFEGEGKRWIEQPFTTATLLERIRQVLATRSANEPSPG

Secondary structure (DSSP, 8-state):
----HHHHHHHHHHH-TT----EEE-TTSTTT---TTSTT-EEESS--HHHHHHHHHHHHHHHHTTS----

pLDDT: mean 72.29, std 15.89, range [44.91, 93.06]

=== Feature glossary ===
Legend for the data blocks above and below:

— What the protein is —

Sequence gives the chain of amino acids in standard one-letter code (A=alanine, C=cysteine, …, Y=tyrosine), read N→C. It is the only feature that is directly encoded by the gene; all structural features are derived from the folded form of this sequence.

The annotation block draws on four external resources. InterPro: which protein families and domains the sequence belongs to. GO: standardized terms for what the protein does, what process it participates in, and where in the cell it acts. CATH: which structural fold it has in the CATH hierarchy. Organism: the species of origin.

— Where its atoms are —

Atomic coordinates in PDBx/mmCIF format — the same representation the Protein Data Bank distributes. Each line of the _atom_site loop places one backbone atom in Cartesian space (units: ångströms, origin: arbitrary).

Six rendered views show the 3D structure from the faces of a cube — i.e. along ±x, ±y, ±z. Rendering 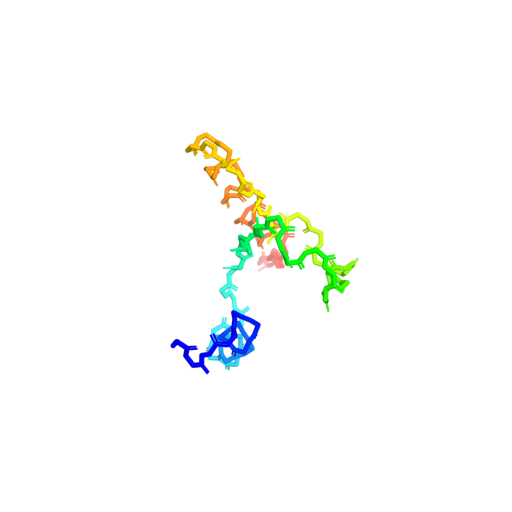representation is drawn randomly per protein from cartoon (secondary-structure ribbons), sticks (backbone bonds), or molecular surface; coloring is either N→C rainbow (blue at the N-terminus through red at the C-terminus) or one color per chain.

— Local backbone conformation —

DSSP 8-state secondary structure assigns each residue one of H (α-helix), G (3₁₀-helix), I (π-helix), E (extended β-strand), B (isolated β-bridge), T (hydrogen-bonded turn), S (bend), or '-' (coil). The assignment is computed from backbone hydrogen-bond geometry via the Kabsch–Sander algorithm.

P-SEA three-state annotation labels each residue as helix, strand, or coil based purely on the geometry of the Cα trace. It serves as a fallback when the full backbone (and thus DSSP) is unavailable.

φ (phi) and ψ (psi) are the two rotatable backbone dihedrals per residue: φ is the C(i-1)–N–Cα–C torsion, ψ is the N–Cα–C–N(i+1) torsion, both in degrees on (−180°, 180°]. α-helical residues cluster near (−60°, −45°); β-strand residues near (−120°, +130°). A Ramachandran plot is simply a scatter of (φ, ψ) for every residue.

— Global shape and packing —

Radius of gyration (Rg) is the root-mean-square distance of Cα atoms from their centroid — a single number for overall size and compactness. A globular domain of N residues has Rg ≈ 2.2·N^0.38 Å; an extended or disordered chain has a much larger Rg. The Cα contact count is the number of residue pairs whose Cα atoms are within 8 Å and are more than four positions apart in sequence — a standard proxy for tertiary packing density. The bounding box is the smallest axis-aligned box enclosing all Cα atoms.

Accessible surface area quantifies burial. A residue with SASA near zero is packed into the hydrophobic core; one with SASA >100 Å² sits on the surface. Computed here via the Shrake–Rupley numerical algorithm with a 1.4 Å probe.

The contact map is a binary N×N matrix image: pixel (i, j) is dark where Cα_i and Cα_j are within 8 Å and |i−j|>4. Because the |i−j|>4 filter removes local helical contacts, off-diagonal stripes parallel to the main diagonal indicate parallel β-sheets; stripes perpendicular to it indicate antiparallel β-sheets. The Ramachandran plot scatters every residue's (φ, ψ) pair against the sterically allowed regions. The PAE heatmap renders the predicted-aligned-error matrix.

— Structural neighborhood —

A 3Di character summarizes, for each residue, the relative orientation of the Cα frame of its nearest spatial neighbor. Because it encodes fold topology rather than chemistry, 3Di alignments detect remote structural similarity that sequence alignment misses.

Structural nearest neighbors (via Foldseek easy-search vs the PDB). Reported per hit: target PDB id, E-value, and alignment TM-score. A TM-score above ~0.5 is the conventional threshold for 'same fold'.

— Confidence and disorder —

For AlphaFold models, the B-factor field carries pLDDT — the model's own estimate of local accuracy on a 0–100 scale. Regions with pLDDT<50 should be treated as essentially unmodeled; they often correspond to intrinsically disordered segments.

B-factor (Debye–Waller factor) reflects atomic displacement in the crystal lattice. It is an experimental observable (units Å²), not a prediction; low values mean the atom is pinned down, high values mean it moves or is heterogeneous across the crystal.

Predicted Aligned Error (PAE) is an AlphaFold confidence matrix: entry (i, j) is the expected error in the position of residue j, in ångströms, when the prediction is superimposed on the true structure at residue i. Low PAE within a block of residues means that block is internally rigid and well-predicted; high PAE between two blocks means their relative placement is uncertain even if each block individually is confident.